Protein AF-A0A7K0NYD9-F1 (afdb_monomer)

Nearest PDB structures (foldseek):
  6j2l-assembly1_A  TM=9.378E-01  e=1.700E-04  Shigella flexneri
  6j22-assembly1_A  TM=9.110E-01  e=2.527E-04  Shigella flexneri
  7bgn-assembly2_D  TM=9.442E-01  e=6.805E-04  Medicago truncatula
  7bgn-assembly1_A  TM=9.719E-01  e=8.862E-04  Medicago truncatula
  7bgn-assembly3_E  TM=8.461E-01  e=4.579E-04  Medicago truncatula

Sequence (65 aa):
WSRSRQEYWVKGETSGHEQEVVEVRLDCDADAVLLRVRQTGPACHTGNASCFDDGLLVAADGTKG

Radius of gyration: 15.47 Å; Cα contacts (8 Å, |Δi|>4): 70; chains: 1; bounding box: 32×30×45 Å

pLDDT: mean 92.36, std 12.29, range [39.97, 98.75]

Foldseek 3Di:
DDPVVPDDDAQCPPPVFHWAFDDWDADDVR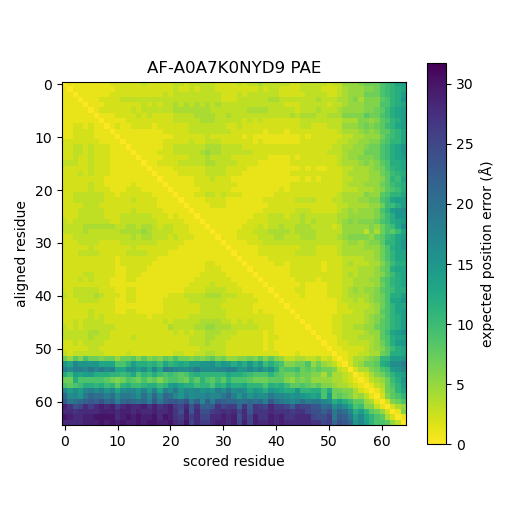PDIDTDTDTRFASDPVRHVDPPPPDDPDDDPPDDD

Secondary structure (DSSP, 8-state):
-BTTTTB---TTTTTS--EEEEEEEE-SSSS-EEEEEEEPS-SSTTS-S-S--S--SS-------

Solvent-accessible surface area (backbone atoms only — not comparable to full-atom values): 4417 Å² total; per-residue (Å²): 105,39,83,90,77,72,40,81,69,63,69,25,79,87,76,70,30,30,62,50,76,77,44,80,42,68,53,96,84,63,87,51,73,50,75,42,62,52,71,38,74,38,68,23,96,88,66,36,75,45,85,82,68,74,75,82,88,70,78,79,79,83,76,83,127

Structure (mmCIF, N/CA/C/O backbone):
data_AF-A0A7K0NYD9-F1
#
_entry.id   AF-A0A7K0NYD9-F1
#
loop_
_atom_site.group_PDB
_atom_site.id
_atom_site.type_symbol
_atom_site.label_atom_id
_atom_site.label_alt_id
_atom_site.label_comp_id
_atom_site.label_asym_id
_atom_site.label_entity_id
_atom_site.label_seq_id
_atom_site.pdbx_PDB_ins_code
_atom_site.Cartn_x
_atom_site.Cartn_y
_atom_site.Cartn_z
_atom_site.occupancy
_atom_site.B_iso_or_equiv
_atom_site.auth_seq_id
_atom_site.auth_comp_id
_atom_site.auth_asym_id
_atom_site.auth_atom_id
_atom_site.pdbx_PDB_model_num
ATOM 1 N N . TRP A 1 1 ? 5.732 -3.519 7.325 1.00 95.50 1 TRP A N 1
ATOM 2 C CA . TRP A 1 1 ? 6.298 -2.921 8.548 1.00 95.50 1 TRP A CA 1
ATOM 3 C C . TRP A 1 1 ? 5.546 -1.642 8.857 1.00 95.50 1 TRP A C 1
ATOM 5 O O . TRP A 1 1 ? 5.511 -0.746 8.018 1.00 95.50 1 TRP A O 1
ATOM 15 N N . SER A 1 2 ? 4.904 -1.561 10.016 1.00 96.12 2 SER A N 1
ATOM 16 C CA . SER A 1 2 ? 4.303 -0.322 10.498 1.00 96.12 2 SER A CA 1
ATOM 17 C C . SER A 1 2 ? 5.375 0.521 11.183 1.00 96.12 2 SER A C 1
ATOM 19 O O . SER A 1 2 ? 5.956 0.102 12.180 1.00 96.12 2 SER A O 1
ATOM 21 N N . ARG A 1 3 ? 5.635 1.729 10.670 1.00 97.44 3 ARG A N 1
ATOM 22 C CA . ARG A 1 3 ? 6.653 2.630 11.239 1.00 97.44 3 ARG A CA 1
ATOM 23 C C . ARG A 1 3 ? 6.273 3.163 12.620 1.00 97.44 3 ARG A C 1
ATOM 25 O O . ARG A 1 3 ? 7.161 3.413 13.421 1.00 97.44 3 ARG A O 1
ATOM 32 N N . SER A 1 4 ? 4.988 3.351 12.910 1.00 95.81 4 SER A N 1
ATOM 33 C CA . SER A 1 4 ? 4.545 3.838 14.223 1.00 95.81 4 SER A CA 1
ATOM 34 C C . SER A 1 4 ? 4.543 2.735 15.278 1.00 95.81 4 SER A C 1
ATOM 36 O O . SER A 1 4 ? 4.895 2.992 16.422 1.00 95.81 4 SER A O 1
ATOM 38 N N . ARG A 1 5 ? 4.177 1.509 14.887 1.00 95.38 5 ARG A N 1
ATOM 39 C CA . ARG A 1 5 ? 4.130 0.351 15.792 1.00 95.38 5 ARG A CA 1
ATOM 40 C C . ARG A 1 5 ? 5.464 -0.381 15.918 1.00 95.38 5 ARG A C 1
ATOM 42 O O . ARG A 1 5 ? 5.641 -1.128 16.865 1.00 95.38 5 ARG A O 1
ATOM 49 N N . GLN A 1 6 ? 6.388 -0.146 14.984 1.00 97.62 6 GLN A N 1
ATOM 50 C CA . GLN A 1 6 ? 7.684 -0.824 14.914 1.00 97.62 6 GLN A CA 1
ATOM 51 C C . GLN A 1 6 ? 7.533 -2.357 14.867 1.00 97.62 6 GLN A C 1
ATOM 53 O O . GLN A 1 6 ? 8.227 -3.088 15.567 1.00 97.62 6 GLN A O 1
ATOM 58 N N . GLU A 1 7 ? 6.613 -2.845 14.030 1.00 97.62 7 GLU A N 1
ATOM 59 C CA . GLU A 1 7 ? 6.341 -4.279 13.863 1.00 97.62 7 GLU A CA 1
ATOM 60 C C . GLU A 1 7 ? 5.865 -4.625 12.441 1.00 97.62 7 GLU A C 1
ATOM 62 O O . GLU A 1 7 ? 5.473 -3.756 11.646 1.00 97.62 7 GLU A O 1
ATOM 67 N N . TYR A 1 8 ? 5.889 -5.914 12.094 1.00 97.62 8 TYR A N 1
ATOM 68 C CA . TYR A 1 8 ? 5.175 -6.408 10.917 1.00 97.62 8 TYR A CA 1
ATOM 69 C C . TYR A 1 8 ? 3.668 -6.378 11.172 1.00 97.62 8 TYR A C 1
ATOM 71 O O . TYR A 1 8 ? 3.212 -6.684 12.263 1.00 97.62 8 TYR A O 1
ATOM 79 N N . TRP A 1 9 ? 2.904 -5.999 10.152 1.00 97.31 9 TRP A N 1
ATOM 80 C CA . TRP A 1 9 ? 1.451 -5.894 10.220 1.00 97.31 9 TRP A CA 1
ATOM 81 C C . TRP A 1 9 ? 0.856 -6.331 8.888 1.00 97.31 9 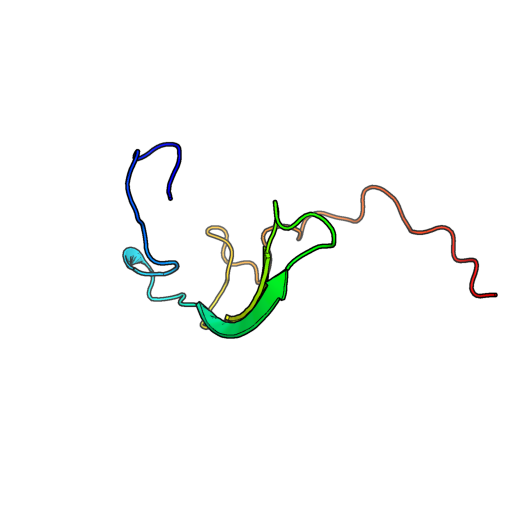TRP A C 1
ATOM 83 O O . TRP A 1 9 ? 1.404 -5.991 7.832 1.00 97.31 9 TRP A O 1
ATOM 93 N N . VAL A 1 10 ? -0.259 -7.057 8.949 1.00 97.69 10 VAL A N 1
ATOM 94 C CA . VAL A 1 10 ? -0.985 -7.546 7.775 1.00 97.69 10 VAL A CA 1
ATOM 95 C C . VAL A 1 10 ? -2.125 -6.584 7.449 1.00 97.69 10 VAL A C 1
ATOM 97 O O . VAL A 1 10 ? -2.968 -6.285 8.295 1.00 97.69 10 VAL A O 1
ATOM 100 N N . LYS A 1 11 ? -2.174 -6.087 6.204 1.00 97.88 11 LYS A N 1
ATOM 101 C CA . LYS A 1 11 ? -3.234 -5.170 5.771 1.00 97.88 11 LYS A CA 1
ATOM 102 C C . LYS A 1 11 ? -4.599 -5.819 5.959 1.00 97.88 11 LYS A C 1
ATOM 104 O O . LYS A 1 11 ? -4.896 -6.818 5.322 1.00 97.88 11 LYS A O 1
ATOM 109 N N . GLY A 1 12 ? -5.428 -5.198 6.796 1.00 97.62 12 GLY A N 1
ATOM 110 C CA . GLY A 1 12 ? -6.780 -5.671 7.084 1.00 97.62 12 GLY A CA 1
ATOM 111 C C . GLY A 1 12 ? -6.904 -6.536 8.337 1.00 97.62 12 GLY A C 1
ATOM 112 O O . GLY A 1 12 ? -8.034 -6.816 8.707 1.00 97.62 12 GLY A O 1
ATOM 113 N N . GLU A 1 13 ? -5.815 -6.862 9.046 1.00 96.88 13 GLU A N 1
ATOM 114 C CA . GLU A 1 13 ? -5.828 -7.750 10.230 1.00 96.88 13 GLU A CA 1
ATOM 115 C C . GLU A 1 13 ? -6.903 -7.393 11.271 1.00 96.88 13 GLU A C 1
ATOM 117 O O . GLU A 1 13 ? -7.512 -8.269 11.873 1.00 96.88 13 GLU A O 1
ATOM 122 N N . THR A 1 14 ? -7.178 -6.101 11.470 1.00 96.31 14 THR A N 1
ATOM 123 C CA . THR A 1 14 ? -8.221 -5.638 12.401 1.00 96.31 14 THR A CA 1
ATOM 124 C C . THR A 1 14 ? -9.569 -5.368 11.725 1.00 96.31 14 THR A C 1
ATOM 126 O O . THR A 1 14 ? -10.605 -5.513 12.363 1.00 96.31 14 THR A O 1
ATOM 129 N N . SER A 1 15 ? -9.584 -4.932 10.461 1.00 97.62 15 SER A N 1
ATOM 130 C CA . SER A 1 15 ? -10.806 -4.452 9.792 1.00 97.62 15 SER A CA 1
ATOM 131 C C . SER A 1 15 ? -11.465 -5.476 8.865 1.00 97.62 15 SER A C 1
ATOM 133 O O . SER A 1 15 ? -12.557 -5.221 8.373 1.00 97.62 15 SER A O 1
AT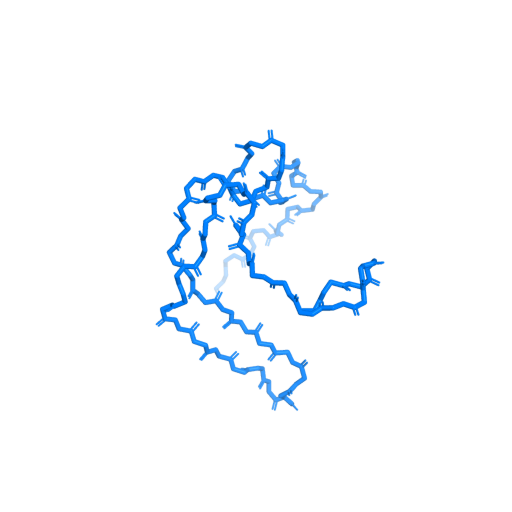OM 135 N N . GLY A 1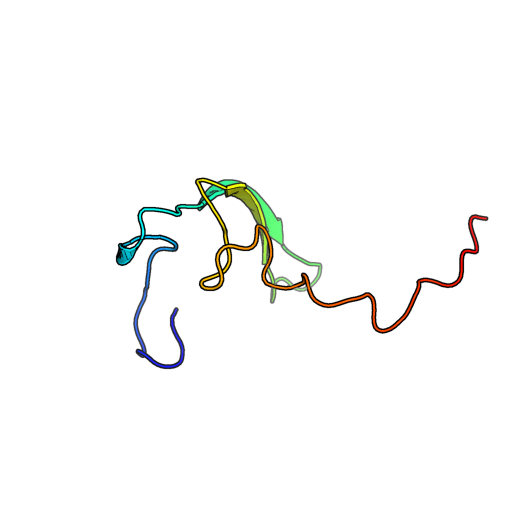 16 ? -10.786 -6.580 8.543 1.00 97.75 16 GLY A N 1
ATOM 136 C CA . GLY A 1 16 ? -11.169 -7.516 7.480 1.00 97.75 16 GLY A CA 1
ATOM 137 C C . GLY A 1 16 ? -10.978 -6.972 6.056 1.00 97.75 16 GLY A C 1
ATOM 138 O O . GLY A 1 16 ? -11.319 -7.640 5.085 1.00 97.75 16 GLY A O 1
ATOM 139 N N . HIS A 1 17 ? -10.437 -5.756 5.893 1.00 98.38 17 HIS A N 1
ATOM 140 C CA . HIS A 1 17 ? -10.226 -5.142 4.574 1.00 98.38 17 HIS A CA 1
ATOM 141 C C . HIS A 1 17 ? -8.868 -5.544 3.993 1.00 98.38 17 HIS A C 1
ATOM 143 O O . HIS A 1 17 ? -7.923 -4.741 3.929 1.00 98.38 17 HIS A O 1
ATOM 149 N N . GLU A 1 18 ? -8.767 -6.820 3.651 1.00 98.38 18 GLU A N 1
ATOM 150 C CA . GLU A 1 18 ? -7.536 -7.478 3.230 1.00 98.38 18 GLU A CA 1
ATOM 151 C C . GLU A 1 18 ? -7.119 -7.130 1.795 1.00 98.38 18 GLU A C 1
ATOM 153 O O . GLU A 1 18 ? -7.895 -6.591 0.998 1.00 98.38 18 GLU A O 1
ATOM 158 N N . GLN A 1 19 ? -5.859 -7.433 1.482 1.00 98.62 19 GLN A N 1
ATOM 159 C CA . GLN A 1 19 ? -5.279 -7.321 0.146 1.00 98.62 19 GLN A CA 1
ATOM 160 C C . GLN A 1 19 ? -4.663 -8.660 -0.257 1.00 98.62 19 GLN A C 1
ATOM 162 O O . GLN A 1 19 ? -3.604 -9.037 0.243 1.00 98.62 19 GLN A O 1
ATOM 167 N N . GLU A 1 20 ? -5.310 -9.367 -1.183 1.00 98.56 20 GLU A N 1
ATOM 168 C CA . GLU A 1 20 ? -4.757 -10.579 -1.792 1.00 98.56 20 GLU A CA 1
ATOM 169 C C . GLU A 1 20 ? -3.770 -10.168 -2.891 1.00 98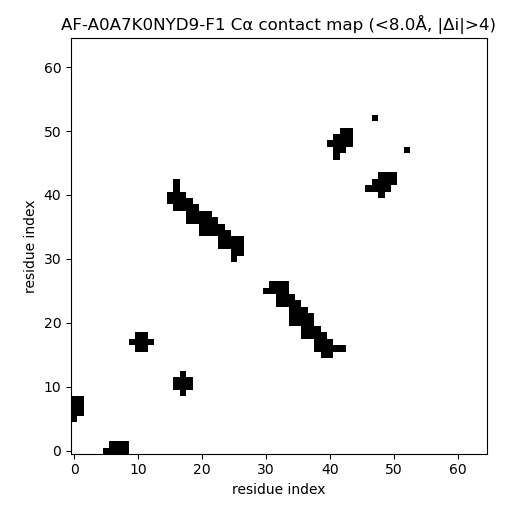.56 20 GLU A C 1
ATOM 171 O O . GLU A 1 20 ? -4.159 -9.563 -3.893 1.00 98.56 20 GLU A O 1
ATOM 176 N N . VAL A 1 21 ? -2.484 -10.475 -2.714 1.00 98.44 21 VAL A N 1
ATOM 177 C CA . VAL A 1 21 ? -1.447 -10.172 -3.710 1.00 98.44 21 VAL A CA 1
ATOM 178 C C . VAL A 1 21 ? -1.587 -11.107 -4.908 1.00 98.44 21 VAL A C 1
ATOM 180 O O . VAL A 1 21 ? -1.539 -12.324 -4.757 1.00 98.44 21 VAL A O 1
ATOM 183 N N . VAL A 1 22 ? -1.714 -10.533 -6.107 1.00 98.69 22 VAL A N 1
ATOM 184 C CA . VAL A 1 22 ? -1.801 -11.292 -7.368 1.00 98.69 22 VAL A CA 1
ATOM 185 C C . VAL A 1 22 ? -0.567 -11.132 -8.249 1.00 98.69 22 VAL A C 1
ATOM 187 O O . VAL A 1 22 ? -0.325 -11.962 -9.120 1.00 98.69 22 VAL A O 1
ATOM 190 N N . GLU A 1 23 ? 0.214 -10.071 -8.043 1.00 98.75 23 GLU A N 1
ATOM 191 C CA . GLU A 1 23 ? 1.452 -9.824 -8.778 1.00 98.75 23 GLU A CA 1
ATOM 192 C C . GLU A 1 23 ? 2.411 -8.966 -7.946 1.00 98.75 23 GLU A C 1
ATOM 194 O O . GLU A 1 23 ? 1.979 -8.040 -7.253 1.00 98.75 23 GLU A O 1
ATOM 199 N N . VAL A 1 24 ? 3.711 -9.241 -8.066 1.00 98.56 24 VAL A N 1
ATOM 200 C CA . VAL A 1 24 ? 4.796 -8.449 -7.476 1.00 98.56 24 VAL A CA 1
ATOM 201 C C . VAL A 1 24 ? 5.774 -8.076 -8.582 1.00 98.56 24 VAL A C 1
ATOM 203 O O . VAL A 1 24 ? 6.209 -8.945 -9.339 1.00 98.56 24 VAL A O 1
ATOM 206 N N . ARG A 1 25 ? 6.127 -6.794 -8.674 1.00 98.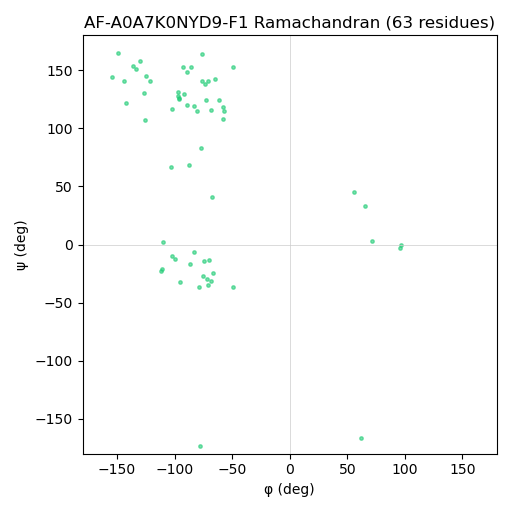62 25 ARG A N 1
ATOM 207 C CA . ARG A 1 25 ? 7.165 -6.288 -9.580 1.00 98.62 25 ARG A CA 1
ATOM 208 C C . ARG A 1 25 ? 8.207 -5.505 -8.795 1.00 98.62 25 ARG A C 1
ATOM 210 O O . ARG A 1 25 ? 7.845 -4.820 -7.843 1.00 98.62 25 ARG A O 1
ATOM 217 N N . LEU A 1 26 ? 9.458 -5.594 -9.227 1.00 98.44 26 LEU A N 1
ATOM 218 C CA . LEU A 1 26 ? 10.543 -4.720 -8.782 1.00 98.44 26 LEU A CA 1
ATOM 219 C C . LEU A 1 26 ? 10.655 -3.525 -9.730 1.00 98.44 26 LEU A C 1
ATOM 221 O O . LEU A 1 26 ? 10.290 -3.631 -10.908 1.00 98.44 26 LEU A O 1
ATOM 225 N N . ASP A 1 27 ? 11.156 -2.410 -9.217 1.00 98.12 27 ASP A N 1
ATOM 226 C CA . ASP A 1 27 ? 11.692 -1.337 -10.049 1.00 98.12 27 ASP A CA 1
ATOM 227 C C . ASP A 1 27 ? 13.107 -1.670 -10.568 1.00 98.12 27 ASP A C 1
ATOM 229 O O . ASP A 1 27 ? 13.561 -2.815 -10.498 1.00 98.12 27 ASP A O 1
ATOM 233 N N . CYS A 1 28 ? 13.765 -0.707 -11.223 1.00 98.38 28 CYS A N 1
ATOM 234 C CA . CYS A 1 28 ? 14.979 -0.965 -12.001 1.00 98.38 28 CYS A CA 1
ATOM 235 C C . CYS A 1 28 ? 16.242 -1.181 -11.156 1.00 98.38 28 CYS A C 1
ATOM 237 O O . CYS A 1 28 ? 17.149 -1.876 -11.618 1.00 98.38 28 CYS A O 1
ATOM 239 N N . ASP A 1 29 ? 16.305 -0.613 -9.955 1.00 98.38 29 ASP A N 1
ATOM 240 C CA . ASP A 1 29 ? 17.395 -0.762 -8.986 1.00 98.38 29 ASP A CA 1
ATOM 241 C C . ASP A 1 29 ? 16.998 -1.578 -7.744 1.00 98.38 29 ASP A C 1
ATOM 243 O O . ASP A 1 29 ? 17.849 -1.852 -6.895 1.00 98.38 29 ASP A O 1
ATOM 247 N N . ALA A 1 30 ? 15.762 -2.087 -7.713 1.00 97.88 30 ALA A N 1
ATOM 248 C CA . ALA A 1 30 ? 15.239 -3.027 -6.728 1.00 97.88 30 ALA A CA 1
ATOM 249 C C . ALA A 1 30 ? 15.147 -2.462 -5.301 1.00 97.88 30 ALA A C 1
ATOM 251 O O . ALA A 1 30 ? 15.299 -3.213 -4.330 1.00 97.88 30 ALA A O 1
ATOM 252 N N . ASP A 1 31 ? 14.869 -1.163 -5.167 1.00 98.12 31 ASP A N 1
ATOM 253 C CA . ASP A 1 31 ? 14.617 -0.521 -3.874 1.00 98.12 31 ASP A CA 1
ATOM 254 C C . ASP A 1 31 ? 13.123 -0.270 -3.588 1.00 98.12 31 ASP A C 1
ATOM 256 O O . ASP A 1 31 ? 12.742 -0.048 -2.429 1.00 98.12 31 ASP A O 1
ATOM 260 N N . ALA A 1 32 ? 12.257 -0.457 -4.593 1.00 97.94 32 ALA A N 1
ATOM 261 C CA . ALA A 1 32 ? 10.809 -0.453 -4.437 1.00 97.94 32 ALA A CA 1
ATOM 262 C C . ALA A 1 32 ? 10.119 -1.668 -5.080 1.00 97.94 32 ALA A C 1
ATOM 264 O O . ALA A 1 32 ? 10.600 -2.328 -6.003 1.00 97.94 32 ALA A O 1
ATOM 265 N N . VAL A 1 33 ? 8.913 -1.957 -4.582 1.00 98.00 33 VAL A N 1
ATOM 266 C CA . VAL A 1 33 ? 8.017 -2.977 -5.139 1.00 98.00 33 VAL A CA 1
ATOM 267 C C . VAL A 1 33 ? 6.680 -2.371 -5.544 1.00 98.00 33 VAL A C 1
ATOM 269 O O . VAL A 1 33 ? 6.092 -1.575 -4.810 1.00 98.00 33 VAL A O 1
ATOM 272 N N . LEU A 1 34 ? 6.147 -2.827 -6.677 1.00 98.50 34 LEU A N 1
ATOM 273 C CA . LEU A 1 34 ? 4.754 -2.625 -7.059 1.00 98.50 34 LEU A CA 1
ATOM 274 C C . LEU A 1 34 ? 3.972 -3.913 -6.799 1.00 98.50 34 LEU A C 1
ATOM 276 O O . LEU A 1 34 ? 4.207 -4.940 -7.439 1.00 98.50 34 LEU A O 1
ATOM 280 N N . LEU A 1 35 ? 3.006 -3.833 -5.888 1.00 98.50 35 LEU A N 1
ATOM 281 C CA . LEU A 1 35 ? 2.045 -4.900 -5.639 1.00 98.50 35 LEU A CA 1
ATOM 282 C C . LEU A 1 35 ? 0.769 -4.627 -6.429 1.00 98.50 35 LEU A C 1
ATOM 284 O O . LEU A 1 35 ? 0.153 -3.570 -6.278 1.00 98.50 35 LEU A O 1
ATOM 288 N N . ARG A 1 36 ? 0.332 -5.602 -7.229 1.00 98.56 36 ARG A N 1
ATOM 289 C CA . ARG A 1 36 ? -1.055 -5.635 -7.708 1.00 98.56 36 ARG A CA 1
ATOM 290 C C . ARG A 1 36 ? -1.835 -6.566 -6.805 1.00 98.56 36 ARG A C 1
ATOM 292 O O . ARG A 1 36 ? -1.401 -7.686 -6.533 1.00 98.56 36 ARG A O 1
ATOM 299 N N . VAL A 1 37 ? -2.985 -6.092 -6.351 1.00 98.69 37 VAL A N 1
ATOM 300 C CA . VAL A 1 37 ? -3.781 -6.766 -5.328 1.00 98.69 37 VAL A CA 1
ATOM 301 C C . VAL A 1 37 ? -5.248 -6.830 -5.732 1.00 98.69 37 VAL A C 1
ATOM 303 O O . VAL A 1 37 ? -5.745 -5.940 -6.428 1.00 98.69 37 VAL A O 1
ATOM 306 N N . ARG A 1 38 ? -5.957 -7.859 -5.266 1.00 98.56 38 ARG A N 1
ATOM 307 C CA . ARG A 1 38 ? -7.417 -7.825 -5.141 1.00 98.56 38 ARG A CA 1
ATOM 308 C C . ARG A 1 38 ? -7.745 -7.280 -3.755 1.00 98.56 38 ARG A C 1
ATOM 310 O O . ARG A 1 38 ? -7.307 -7.830 -2.748 1.00 98.56 38 ARG A O 1
ATOM 317 N N . GLN A 1 39 ? -8.468 -6.168 -3.715 1.00 98.44 39 GLN A N 1
ATOM 318 C CA . GLN A 1 39 ? -8.845 -5.493 -2.475 1.00 98.44 39 GLN A CA 1
ATOM 319 C C . GLN A 1 39 ? -10.208 -6.001 -1.987 1.00 98.44 39 GLN A C 1
ATOM 321 O O . GLN A 1 39 ? -11.183 -5.959 -2.738 1.00 98.44 39 GLN A O 1
ATOM 326 N N . THR A 1 40 ? -10.289 -6.390 -0.714 1.00 98.56 40 THR A N 1
ATOM 327 C CA . THR A 1 40 ? -11.555 -6.644 -0.009 1.00 98.56 40 THR A CA 1
ATOM 328 C C . THR A 1 40 ? -11.950 -5.402 0.789 1.00 98.56 40 THR A C 1
ATOM 330 O O . THR A 1 40 ? -11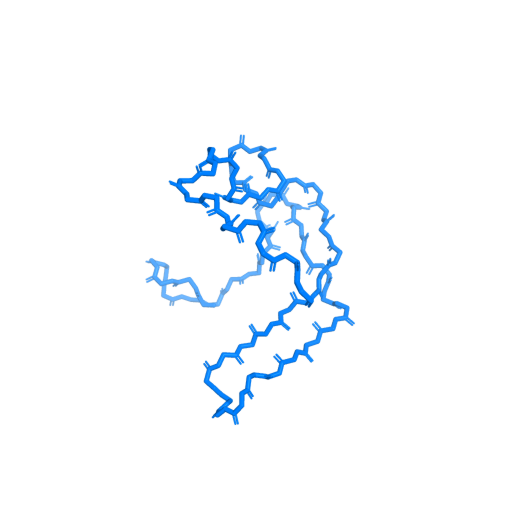.146 -4.884 1.563 1.00 98.56 40 THR A O 1
ATOM 333 N N . GLY A 1 41 ? -13.178 -4.902 0.621 1.00 98.06 41 GLY A N 1
ATOM 334 C CA . GLY A 1 41 ? -13.636 -3.670 1.284 1.00 98.06 41 GLY A CA 1
ATOM 335 C C . GLY A 1 41 ? -12.826 -2.418 0.892 1.00 98.06 41 GLY A C 1
ATOM 336 O O . GLY A 1 41 ? -12.080 -2.443 -0.086 1.00 98.06 41 GLY A O 1
ATOM 337 N N . PRO A 1 42 ? -12.958 -1.296 1.616 1.00 97.88 42 PRO A N 1
ATOM 338 C CA . PRO A 1 42 ? -12.169 -0.097 1.351 1.00 97.88 42 PRO A CA 1
ATOM 339 C C . PRO A 1 42 ? -10.709 -0.245 1.798 1.00 97.88 42 PRO A C 1
ATOM 341 O O . PRO A 1 42 ? -10.409 -0.741 2.890 1.00 97.88 42 PRO A O 1
ATOM 344 N N . ALA A 1 43 ? -9.780 0.238 0.967 1.00 97.69 43 ALA A N 1
ATOM 345 C CA . ALA A 1 43 ? -8.361 0.248 1.310 1.00 97.69 43 ALA A CA 1
ATOM 346 C C . ALA A 1 43 ? -8.045 1.285 2.401 1.00 97.69 43 ALA A C 1
ATOM 348 O O . ALA A 1 43 ? -7.190 1.023 3.252 1.00 97.69 43 ALA A O 1
ATOM 349 N N . CYS A 1 44 ? -8.751 2.423 2.389 1.00 97.25 44 CYS A N 1
ATOM 350 C CA . CYS A 1 44 ? -8.547 3.535 3.309 1.00 97.25 44 CYS A CA 1
ATOM 351 C C . CYS A 1 44 ? -9.385 3.393 4.589 1.00 97.25 44 CYS A C 1
ATOM 353 O O . CYS A 1 44 ? -10.509 2.888 4.581 1.00 97.25 44 CYS A O 1
ATOM 355 N N . HIS A 1 45 ? -8.856 3.903 5.701 1.00 95.38 45 HIS A N 1
ATOM 356 C CA . HIS A 1 45 ? -9.543 3.913 6.995 1.00 95.38 45 HIS A CA 1
ATOM 357 C C . HIS A 1 45 ? -10.735 4.886 7.049 1.00 95.38 45 HIS A C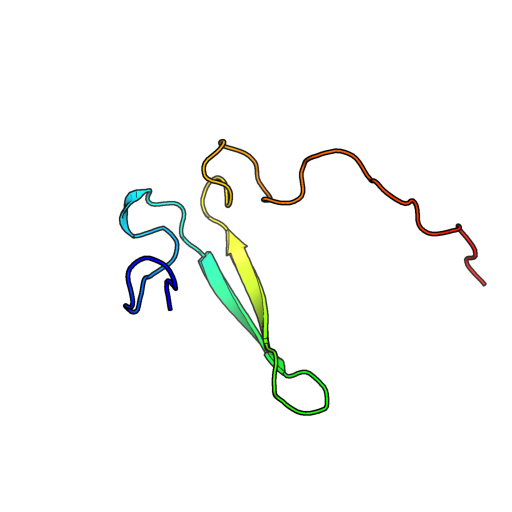 1
ATOM 359 O O . HIS A 1 45 ? -11.527 4.822 7.984 1.00 95.38 45 HIS A O 1
ATOM 365 N N . THR A 1 46 ? -10.868 5.784 6.070 1.00 95.69 46 THR A N 1
ATOM 366 C CA . THR A 1 46 ? -12.010 6.703 5.926 1.00 95.69 46 THR A CA 1
ATOM 367 C C . THR A 1 46 ? -13.210 6.065 5.223 1.00 95.69 46 THR A C 1
ATOM 369 O O . THR A 1 46 ? -14.264 6.685 5.141 1.00 95.69 46 THR A O 1
ATOM 372 N N . GLY A 1 47 ? -13.066 4.836 4.712 1.00 96.00 47 GLY A N 1
ATOM 373 C CA . GLY A 1 47 ? -14.098 4.149 3.931 1.00 96.00 47 GLY A CA 1
ATOM 374 C C . GLY A 1 47 ? -13.934 4.275 2.415 1.00 96.00 47 GLY A C 1
ATOM 375 O O . GLY A 1 47 ? -14.713 3.681 1.674 1.00 96.00 47 GLY A O 1
ATOM 376 N N . ASN A 1 48 ? -12.906 4.982 1.942 1.00 96.50 48 ASN A N 1
ATOM 377 C CA . ASN A 1 48 ? -12.655 5.163 0.515 1.00 96.50 48 ASN A CA 1
ATOM 378 C C . ASN A 1 48 ? -11.829 4.016 -0.093 1.00 96.50 48 ASN A C 1
ATOM 380 O O . ASN A 1 48 ? -11.042 3.338 0.579 1.00 96.50 48 ASN A O 1
ATOM 384 N N . ALA A 1 49 ? -12.016 3.783 -1.396 1.00 95.25 49 ALA A N 1
ATOM 385 C CA . ALA A 1 49 ? -11.350 2.700 -2.125 1.00 95.25 49 ALA A CA 1
ATOM 386 C C . ALA A 1 49 ? -9.826 2.893 -2.240 1.00 95.25 49 ALA A C 1
ATOM 388 O O . ALA A 1 49 ? -9.095 1.917 -2.380 1.00 95.25 49 ALA A O 1
ATOM 389 N N . SER A 1 50 ? -9.353 4.137 -2.153 1.00 95.44 50 SER A N 1
ATOM 390 C CA . SER A 1 50 ? -7.948 4.542 -2.214 1.00 95.44 50 SER A CA 1
ATOM 391 C C . SER A 1 50 ? -7.680 5.584 -1.130 1.00 95.44 50 SER A C 1
ATOM 393 O O . SER A 1 50 ? -8.594 6.302 -0.740 1.00 95.44 50 SER A O 1
ATOM 395 N N . CYS A 1 51 ? -6.434 5.683 -0.660 1.00 95.81 51 CYS A N 1
ATOM 396 C CA . CYS A 1 51 ? -5.995 6.816 0.166 1.00 95.81 51 CYS A CA 1
ATOM 397 C C . CYS A 1 51 ? -5.790 8.100 -0.660 1.00 95.81 51 CYS A C 1
ATOM 399 O O . CYS A 1 51 ? -5.621 9.168 -0.090 1.00 95.81 51 CYS A O 1
ATOM 401 N N . PHE A 1 52 ? -5.735 7.975 -1.988 1.00 93.56 52 PHE A N 1
ATOM 402 C CA . PHE A 1 52 ? -5.581 9.070 -2.946 1.00 93.56 52 PHE A CA 1
ATOM 403 C C . PHE A 1 52 ? -6.941 9.370 -3.585 1.00 93.56 52 PHE A C 1
ATOM 405 O O . PHE A 1 52 ? -7.176 9.038 -4.748 1.00 93.56 52 PHE A O 1
ATOM 412 N N . ASP A 1 53 ? -7.871 9.870 -2.784 1.00 88.56 53 ASP A N 1
ATOM 413 C CA . ASP A 1 53 ? -9.259 10.164 -3.159 1.00 88.56 53 ASP A CA 1
ATOM 414 C C . ASP A 1 53 ? -9.577 11.666 -3.183 1.00 88.56 53 ASP A C 1
ATOM 416 O O . ASP A 1 53 ? -10.491 12.083 -3.896 1.00 88.56 53 ASP A O 1
ATOM 420 N N . ASP A 1 54 ? -8.806 12.475 -2.455 1.00 79.44 54 ASP A N 1
ATOM 421 C CA . ASP A 1 54 ? -8.845 13.926 -2.546 1.00 79.44 54 ASP A CA 1
ATOM 422 C C . ASP A 1 54 ? -8.388 14.392 -3.934 1.00 79.44 54 ASP A C 1
ATOM 424 O O . ASP A 1 54 ? -7.506 13.807 -4.569 1.00 79.44 54 ASP A O 1
ATOM 428 N N . GLY A 1 55 ? -9.054 15.439 -4.422 1.00 79.25 55 GLY A N 1
ATOM 429 C CA . GLY A 1 55 ? -9.016 15.879 -5.813 1.00 79.25 55 GLY A CA 1
ATOM 430 C C . GLY A 1 55 ? -7.616 16.022 -6.420 1.00 79.25 55 GLY A C 1
ATOM 431 O O . GLY A 1 55 ? -6.623 16.302 -5.752 1.00 79.25 55 GLY A O 1
ATOM 432 N N . LEU A 1 56 ? -7.563 15.861 -7.743 1.00 83.25 56 LEU A N 1
ATOM 433 C CA . LEU A 1 56 ? -6.340 15.922 -8.534 1.00 83.25 56 LEU A CA 1
ATOM 43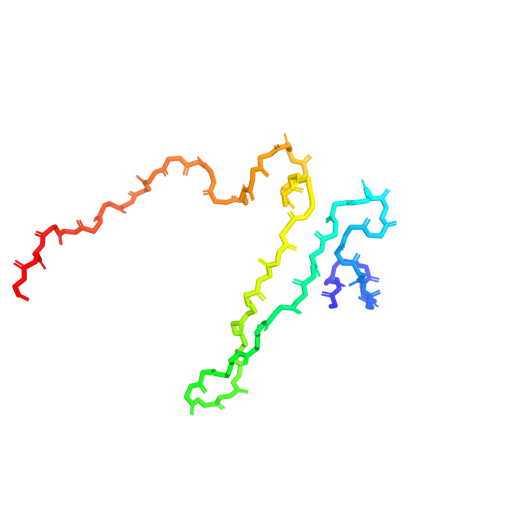4 C C . LEU A 1 56 ? -5.635 17.280 -8.350 1.00 83.25 56 LEU A C 1
ATOM 436 O O . LEU A 1 56 ? -6.104 18.302 -8.846 1.00 83.25 56 LEU A O 1
ATOM 440 N N . LEU A 1 57 ? -4.503 17.286 -7.641 1.00 85.50 57 LEU A N 1
ATOM 441 C CA . LEU A 1 57 ? -3.752 18.515 -7.350 1.00 85.50 57 LEU A CA 1
ATOM 442 C C . LEU A 1 57 ? -3.039 19.072 -8.586 1.00 85.50 57 LEU A C 1
ATOM 444 O O . LEU A 1 57 ? -2.837 20.278 -8.703 1.00 85.50 57 LEU A O 1
ATOM 448 N N . VAL A 1 58 ? -2.663 18.183 -9.504 1.00 83.88 58 VAL A N 1
ATOM 449 C CA . VAL A 1 58 ? -2.042 18.508 -10.787 1.00 83.88 58 VAL A CA 1
ATOM 450 C C . VAL A 1 58 ? -2.606 17.548 -11.826 1.00 83.88 58 VAL A C 1
ATOM 452 O O . VAL A 1 58 ? -2.501 16.330 -11.674 1.00 83.88 58 VAL A O 1
ATOM 455 N N . ALA A 1 59 ? -3.222 18.089 -12.874 1.00 79.69 59 ALA A N 1
ATOM 456 C CA . ALA A 1 59 ? -3.601 17.298 -14.034 1.00 79.69 59 ALA A CA 1
ATOM 457 C C . ALA A 1 59 ? -2.374 17.008 -14.890 1.00 79.69 59 ALA A C 1
ATOM 459 O O . ALA A 1 59 ? -1.527 17.876 -15.072 1.00 79.69 59 ALA A O 1
ATOM 460 N N . ALA A 1 60 ? -2.285 15.791 -15.425 1.00 77.38 60 ALA A N 1
ATOM 461 C CA . ALA A 1 60 ? -1.323 15.526 -16.480 1.00 77.38 60 ALA A CA 1
ATOM 462 C C . ALA A 1 60 ? -1.672 16.418 -17.680 1.00 77.38 60 ALA A C 1
ATOM 464 O O . ALA A 1 60 ? -2.803 16.364 -18.175 1.00 77.38 60 ALA A O 1
ATOM 465 N N . ASP A 1 61 ? -0.712 17.222 -18.138 1.00 72.38 61 ASP A N 1
ATOM 466 C CA . ASP A 1 61 ? -0.839 17.974 -19.381 1.00 72.38 61 ASP A CA 1
ATOM 467 C C . ASP A 1 61 ? -1.109 16.962 -20.497 1.00 72.38 61 ASP A C 1
ATOM 469 O O . ASP A 1 61 ? -0.302 16.069 -20.759 1.00 72.38 61 ASP A O 1
ATOM 473 N N . GLY A 1 62 ? -2.301 17.041 -21.090 1.00 63.75 62 GLY A N 1
ATOM 474 C CA . GLY A 1 62 ? -2.876 16.037 -21.984 1.00 63.75 62 GLY A CA 1
ATOM 475 C C . GLY A 1 62 ? -2.180 15.867 -23.337 1.00 63.75 62 GLY A C 1
ATOM 476 O O . GLY A 1 62 ? -2.860 15.691 -24.346 1.00 63.75 62 GLY A O 1
ATOM 477 N N . THR A 1 63 ? -0.853 15.883 -23.406 1.00 50.34 63 THR A N 1
ATOM 478 C CA . THR A 1 63 ? -0.105 15.509 -24.608 1.00 50.34 63 THR A CA 1
ATOM 479 C C . THR A 1 63 ? -0.076 13.991 -24.741 1.00 50.34 63 THR A C 1
ATOM 481 O O . THR A 1 63 ? 0.871 13.308 -24.360 1.00 50.34 63 THR A O 1
ATOM 484 N N . LYS A 1 64 ? -1.158 13.458 -25.315 1.00 50.94 64 LYS A N 1
ATOM 485 C CA . LYS A 1 64 ? -1.055 12.286 -26.180 1.00 50.94 64 LYS A CA 1
ATOM 486 C C . LYS A 1 64 ? -0.322 12.714 -27.453 1.00 50.94 64 LYS A C 1
ATOM 488 O O . LYS A 1 64 ? -0.840 13.549 -28.194 1.00 50.94 64 LYS A O 1
ATOM 493 N N . GLY A 1 65 ? 0.854 12.144 -27.679 1.00 39.97 65 GLY A N 1
ATOM 494 C CA . GLY A 1 65 ? 1.520 12.043 -28.976 1.00 39.97 65 GLY A CA 1
ATOM 495 C C . GLY A 1 65 ? 1.825 10.581 -29.227 1.00 39.97 65 GLY A C 1
ATOM 496 O O . GLY A 1 65 ? 2.374 9.962 -28.290 1.00 39.97 65 GLY A O 1
#

Mean predicted aligned error: 5.36 Å